Protein AF-A0A4Y9JN00-F1 (afdb_monomer_lite)

Secondary structure (DSSP, 8-state):
--HHHHTTB--HHHHHHHHHH-SEEEEETTS-EEEE-SSEEEEEEEEEETTEEEEEEEEEEHHHHHTTEEEEEETTEEEEEEESSGGG-EEEE-SSS-----

Structure (mmCIF, N/CA/C/O backbone):
data_AF-A0A4Y9JN00-F1
#
_entry.id   AF-A0A4Y9JN00-F1
#
loop_
_atom_site.group_PDB
_atom_site.id
_atom_site.type_symbol
_atom_site.label_atom_id
_atom_site.label_alt_id
_atom_site.label_comp_id
_atom_site.label_asym_id
_atom_site.label_entity_id
_atom_site.label_seq_id
_atom_site.pdbx_PDB_ins_code
_atom_site.Cartn_x
_atom_site.Cartn_y
_atom_site.Cartn_z
_atom_site.occupancy
_atom_site.B_iso_or_equiv
_atom_site.auth_seq_id
_atom_site.auth_comp_id
_atom_site.auth_asym_id
_atom_site.auth_atom_id
_atom_site.pdbx_PDB_model_num
ATOM 1 N N . MET A 1 1 ? -16.012 14.609 19.086 1.00 38.19 1 MET A N 1
ATOM 2 C CA . MET A 1 1 ? -15.273 14.141 17.885 1.00 38.19 1 MET A CA 1
ATOM 3 C C . MET A 1 1 ? -14.913 12.667 18.077 1.00 38.19 1 MET A C 1
ATOM 5 O O . MET A 1 1 ? -14.201 12.359 19.018 1.00 38.19 1 MET A O 1
ATOM 9 N N . ASN A 1 2 ? -15.463 11.765 17.250 1.00 46.00 2 ASN A N 1
ATOM 10 C CA . ASN A 1 2 ? -15.449 10.302 17.444 1.00 46.00 2 ASN A CA 1
ATOM 11 C C . ASN A 1 2 ? -14.045 9.677 17.527 1.00 46.00 2 ASN A C 1
ATOM 13 O O . ASN A 1 2 ? -13.386 9.482 16.503 1.00 46.00 2 ASN A O 1
ATOM 17 N N . GLN A 1 3 ? -13.665 9.248 18.730 1.00 50.09 3 GLN A N 1
ATOM 18 C CA . GLN A 1 3 ? -12.486 8.421 19.018 1.00 50.09 3 GLN A CA 1
ATOM 19 C C . GLN A 1 3 ? -12.474 7.120 18.184 1.00 50.09 3 GLN A C 1
ATOM 21 O O . GLN A 1 3 ? -11.432 6.732 17.664 1.00 50.09 3 GLN A O 1
ATOM 26 N N . MET A 1 4 ? -13.655 6.543 17.912 1.00 48.16 4 MET A N 1
ATOM 27 C CA . MET A 1 4 ? -13.835 5.330 17.095 1.00 48.16 4 MET A CA 1
ATOM 28 C C . MET A 1 4 ? -13.310 5.427 15.652 1.00 48.16 4 MET A C 1
ATOM 30 O O . MET A 1 4 ? -13.008 4.404 15.044 1.00 48.16 4 MET A O 1
ATOM 34 N N . LYS A 1 5 ? -13.198 6.630 15.063 1.00 51.31 5 LYS A N 1
ATOM 35 C CA . LYS A 1 5 ? -12.700 6.763 13.682 1.00 51.31 5 LYS A CA 1
ATOM 36 C C . LYS A 1 5 ? -11.175 6.655 13.601 1.00 51.31 5 LYS A C 1
ATOM 38 O O . LYS A 1 5 ? -10.684 6.143 12.601 1.00 51.31 5 LYS A O 1
ATOM 43 N N . ARG A 1 6 ? -10.415 7.104 14.608 1.00 59.47 6 ARG A N 1
ATOM 44 C CA . ARG A 1 6 ? -8.936 7.047 14.562 1.00 59.47 6 ARG A CA 1
ATOM 45 C C . ARG A 1 6 ? -8.400 5.621 14.659 1.00 59.47 6 ARG A C 1
ATOM 47 O O . ARG A 1 6 ? -7.407 5.316 14.015 1.00 59.47 6 ARG A O 1
ATOM 54 N N . ASP A 1 7 ? -9.101 4.748 15.376 1.00 72.56 7 ASP A N 1
ATOM 55 C CA . ASP A 1 7 ? -8.663 3.368 15.610 1.00 72.56 7 ASP A CA 1
ATOM 56 C C . ASP A 1 7 ? -8.511 2.548 14.314 1.00 72.56 7 ASP A C 1
ATOM 58 O O . ASP A 1 7 ? -7.660 1.674 14.195 1.00 72.56 7 ASP A O 1
ATOM 62 N N . ARG A 1 8 ? -9.268 2.885 13.265 1.00 90.12 8 ARG A N 1
ATOM 63 C CA . ARG A 1 8 ? -9.215 2.168 11.980 1.00 90.12 8 ARG A CA 1
ATOM 64 C C . ARG A 1 8 ? -8.337 2.826 10.923 1.00 90.12 8 ARG A C 1
ATOM 66 O O . ARG A 1 8 ? -8.336 2.364 9.788 1.00 90.12 8 ARG A O 1
ATOM 73 N N . GLU A 1 9 ? -7.636 3.911 11.231 1.00 95.06 9 GLU A N 1
ATOM 74 C CA . GLU A 1 9 ? -6.707 4.509 10.269 1.00 95.06 9 GLU A CA 1
ATOM 75 C C . GLU A 1 9 ? -5.508 3.586 10.046 1.00 95.06 9 GLU A C 1
ATOM 77 O O . GLU A 1 9 ? -4.928 3.089 11.007 1.00 95.06 9 GLU A O 1
ATOM 82 N N . VAL A 1 10 ? -5.163 3.325 8.785 1.00 96.69 10 VAL A N 1
ATOM 83 C CA . VAL A 1 10 ? -4.015 2.488 8.426 1.00 96.69 10 VAL A CA 1
ATOM 84 C C . VAL A 1 10 ? -2.728 3.195 8.835 1.00 96.69 10 VAL A C 1
ATOM 86 O O . VAL A 1 10 ? -2.545 4.380 8.610 1.00 96.69 10 VAL A O 1
ATOM 89 N N . THR A 1 11 ? -1.796 2.459 9.412 1.00 96.38 11 THR A N 1
ATOM 90 C CA . THR A 1 11 ? -0.478 2.948 9.806 1.00 96.38 11 THR A CA 1
ATOM 91 C C . THR A 1 11 ? 0.597 2.352 8.902 1.00 96.38 11 THR A C 1
ATOM 93 O O . THR A 1 11 ? 0.389 1.341 8.228 1.00 96.38 11 THR A O 1
ATOM 96 N N . LEU A 1 12 ? 1.802 2.925 8.929 1.00 97.25 12 LEU A N 1
ATOM 97 C CA . LEU A 1 12 ? 2.956 2.327 8.246 1.00 97.25 12 LEU A CA 1
ATOM 98 C C . LEU A 1 12 ? 3.302 0.932 8.796 1.00 97.25 12 LEU A C 1
ATOM 100 O O . LEU A 1 12 ? 3.811 0.089 8.059 1.00 97.25 12 LEU A O 1
ATOM 104 N N . ALA A 1 13 ? 3.022 0.674 10.078 1.00 96.25 13 ALA A N 1
ATOM 105 C CA . ALA A 1 13 ? 3.211 -0.640 10.685 1.00 96.25 13 ALA A CA 1
ATOM 106 C C . ALA A 1 13 ? 2.230 -1.677 10.114 1.00 96.25 13 ALA A C 1
ATOM 108 O O . ALA A 1 13 ? 2.632 -2.815 9.856 1.00 96.25 13 ALA A O 1
ATOM 109 N N . ASP A 1 14 ? 0.986 -1.277 9.835 1.00 96.81 14 ASP A N 1
ATOM 110 C CA . ASP A 1 14 ? 0.020 -2.152 9.166 1.00 96.81 14 ASP A CA 1
ATOM 111 C C . ASP A 1 14 ? 0.483 -2.483 7.744 1.00 96.81 14 ASP A C 1
ATOM 113 O O . ASP A 1 14 ? 0.458 -3.650 7.367 1.00 96.81 14 ASP A O 1
ATOM 117 N N . LEU A 1 15 ? 0.984 -1.498 6.979 1.00 97.56 15 LEU A N 1
ATOM 118 C CA . LEU A 1 15 ? 1.518 -1.741 5.628 1.00 97.56 15 LEU A CA 1
ATOM 119 C C . LEU A 1 15 ? 2.660 -2.765 5.641 1.00 97.56 15 LEU A C 1
ATOM 121 O O . LEU A 1 15 ? 2.652 -3.704 4.851 1.00 97.56 15 LEU A O 1
ATOM 125 N N . ARG A 1 16 ? 3.604 -2.636 6.583 1.00 97.31 16 ARG A N 1
ATOM 126 C CA . ARG A 1 16 ? 4.705 -3.600 6.763 1.00 97.31 16 ARG A CA 1
ATOM 127 C C . ARG A 1 16 ? 4.200 -4.985 7.158 1.00 97.31 16 ARG A C 1
ATOM 129 O O . ARG A 1 16 ? 4.719 -5.987 6.679 1.00 97.31 16 ARG A O 1
ATOM 136 N N . THR A 1 17 ? 3.195 -5.053 8.028 1.00 97.00 17 THR A N 1
ATOM 137 C CA . THR A 1 17 ? 2.593 -6.324 8.456 1.00 97.00 17 THR A CA 1
ATOM 138 C C . THR A 1 17 ? 1.890 -7.015 7.293 1.00 97.00 17 THR A C 1
ATOM 140 O O . THR A 1 17 ? 2.126 -8.194 7.055 1.00 97.00 17 THR A O 1
ATOM 143 N N . LEU A 1 18 ? 1.097 -6.271 6.526 1.00 96.75 18 LEU A N 1
ATOM 144 C CA . LEU A 1 18 ? 0.457 -6.739 5.300 1.00 96.75 18 LEU A CA 1
ATOM 145 C C . LEU A 1 18 ? 1.495 -7.210 4.269 1.00 96.75 18 LEU A C 1
ATOM 147 O O . LEU A 1 18 ? 1.364 -8.294 3.713 1.00 96.75 18 LEU A O 1
ATOM 151 N N . GLY A 1 19 ? 2.574 -6.452 4.068 1.00 96.69 19 GLY A N 1
ATOM 152 C CA . GLY A 1 19 ? 3.669 -6.851 3.182 1.00 96.69 19 GLY A CA 1
ATOM 153 C C . GLY A 1 19 ? 4.394 -8.127 3.622 1.00 96.69 19 GLY A C 1
ATOM 154 O O . GLY A 1 19 ? 4.856 -8.881 2.773 1.00 96.69 19 GLY A O 1
ATOM 155 N N . ARG A 1 20 ? 4.460 -8.416 4.929 1.00 96.81 20 ARG A N 1
ATOM 156 C CA . ARG A 1 20 ? 4.981 -9.695 5.453 1.00 96.81 20 ARG A CA 1
ATOM 157 C C . ARG A 1 20 ? 4.041 -10.874 5.224 1.00 96.81 20 ARG A C 1
ATOM 159 O O . ARG A 1 20 ? 4.527 -11.992 5.120 1.00 96.81 20 ARG A O 1
ATOM 166 N N . GLN A 1 21 ? 2.730 -10.643 5.171 1.00 94.31 21 GLN A N 1
ATOM 167 C CA . GLN A 1 21 ? 1.750 -11.701 4.900 1.00 94.31 21 GLN A CA 1
ATOM 168 C C . GLN A 1 21 ? 1.816 -12.187 3.446 1.00 94.31 21 GLN A C 1
ATOM 170 O O . GLN A 1 21 ? 1.481 -13.338 3.181 1.00 94.31 21 GLN A O 1
ATOM 175 N N . GLY A 1 22 ? 2.276 -11.335 2.521 1.00 93.69 22 GLY A N 1
ATOM 176 C CA . GLY A 1 22 ? 2.297 -11.641 1.092 1.00 93.69 22 GLY A CA 1
ATOM 177 C C . GLY A 1 22 ? 0.897 -11.625 0.467 1.00 93.69 22 GLY A C 1
ATOM 178 O O . GLY A 1 22 ? -0.116 -11.542 1.158 1.00 93.69 22 GLY A O 1
ATOM 179 N N . GLY A 1 23 ? 0.828 -11.634 -0.869 1.00 95.88 23 GLY A N 1
ATOM 180 C CA . GLY A 1 23 ? -0.455 -11.599 -1.593 1.00 95.88 23 GLY A CA 1
ATOM 181 C C . GLY A 1 23 ? -1.238 -10.285 -1.447 1.00 95.88 23 GLY A C 1
ATOM 182 O O . GLY A 1 23 ? -2.433 -10.228 -1.747 1.00 95.88 23 GLY A O 1
ATOM 183 N N . VAL A 1 24 ? -0.577 -9.217 -0.985 1.00 98.25 24 VAL A N 1
ATOM 184 C CA . VAL A 1 24 ? -1.181 -7.897 -0.793 1.00 98.25 24 VAL A CA 1
ATOM 185 C C . VAL A 1 24 ? -0.829 -6.971 -1.953 1.00 98.25 24 VAL A C 1
ATOM 187 O O . VAL A 1 24 ? 0.334 -6.828 -2.335 1.00 98.25 24 VAL A O 1
ATOM 190 N N . THR A 1 25 ? -1.846 -6.293 -2.479 1.00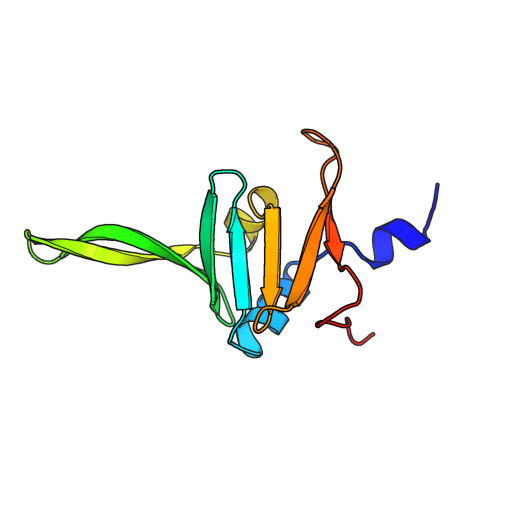 98.44 25 THR A N 1
ATOM 191 C CA . THR A 1 25 ? -1.694 -5.241 -3.486 1.00 98.44 25 THR A CA 1
ATOM 192 C C . THR A 1 25 ? -2.394 -3.964 -3.046 1.00 98.44 25 THR A C 1
ATOM 194 O O . THR A 1 25 ? -3.391 -3.998 -2.325 1.00 98.44 25 THR A O 1
ATOM 197 N N . ALA A 1 26 ? -1.898 -2.817 -3.496 1.00 98.44 26 ALA A N 1
ATOM 198 C CA . ALA A 1 26 ? -2.605 -1.553 -3.372 1.00 98.44 26 ALA A CA 1
ATOM 199 C C . ALA A 1 26 ? -2.860 -0.940 -4.739 1.00 98.44 26 ALA A C 1
ATOM 201 O O . ALA A 1 26 ? -2.035 -1.043 -5.640 1.00 98.44 26 ALA A O 1
ATOM 202 N N . ARG A 1 27 ? -3.987 -0.247 -4.872 1.00 98.31 27 ARG A N 1
ATOM 203 C CA . ARG A 1 27 ? -4.250 0.617 -6.019 1.00 98.31 27 ARG A CA 1
ATOM 204 C C . ARG A 1 27 ? -4.010 2.056 -5.610 1.00 98.31 27 ARG A C 1
ATOM 206 O O . ARG A 1 27 ? -4.547 2.496 -4.590 1.00 98.31 27 ARG A O 1
ATOM 213 N N . LEU A 1 28 ? -3.208 2.774 -6.383 1.00 97.62 28 LEU A N 1
ATOM 214 C CA . LEU A 1 28 ? -2.946 4.191 -6.180 1.00 97.62 28 LEU A CA 1
ATOM 215 C C . LEU A 1 28 ? -4.084 5.048 -6.750 1.00 97.62 28 LEU A C 1
ATOM 217 O O . LEU A 1 28 ? -4.927 4.580 -7.521 1.00 97.62 28 LEU A O 1
ATOM 221 N N . VAL A 1 29 ? -4.123 6.318 -6.350 1.00 95.31 29 VAL A N 1
ATOM 222 C CA . VAL A 1 29 ? -5.087 7.311 -6.851 1.00 95.31 29 VAL A CA 1
ATOM 223 C C . VAL A 1 29 ? -4.993 7.512 -8.364 1.00 95.31 29 VAL A C 1
ATOM 225 O O . VAL A 1 29 ? -6.023 7.712 -8.999 1.00 95.31 29 VAL A O 1
ATOM 228 N N . ASP A 1 30 ? -3.796 7.377 -8.934 1.00 95.00 30 ASP A N 1
ATOM 229 C CA . ASP A 1 30 ? -3.530 7.449 -10.378 1.00 95.00 30 ASP A CA 1
ATOM 230 C C . ASP A 1 30 ? -3.814 6.132 -11.126 1.00 95.00 30 ASP A C 1
ATOM 232 O O . ASP A 1 30 ? -3.645 6.044 -12.338 1.00 95.00 30 ASP A O 1
ATOM 236 N N . GLY A 1 31 ? -4.266 5.099 -10.412 1.00 96.00 31 GLY A N 1
ATOM 237 C CA . GLY A 1 31 ? -4.630 3.809 -10.981 1.00 96.00 31 GLY A CA 1
ATOM 238 C C . GLY A 1 31 ? -3.500 2.785 -11.053 1.00 96.00 31 GLY A C 1
ATOM 239 O O . GLY A 1 31 ? -3.811 1.625 -11.335 1.00 96.00 31 GLY A O 1
ATOM 240 N N . ARG A 1 32 ? -2.247 3.148 -10.744 1.00 97.12 32 ARG A N 1
ATOM 241 C CA . ARG A 1 32 ? -1.131 2.191 -10.678 1.00 97.12 32 ARG A CA 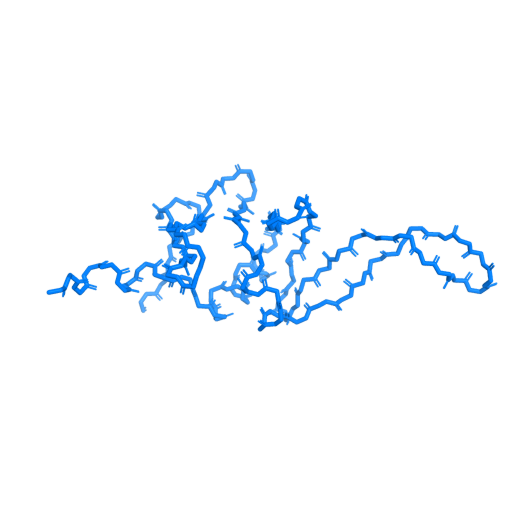1
ATOM 242 C C . ARG A 1 32 ? -1.348 1.165 -9.568 1.00 97.12 32 ARG A C 1
ATOM 244 O O . ARG A 1 32 ? -2.005 1.440 -8.561 1.00 97.12 32 ARG A O 1
ATOM 251 N N . THR A 1 33 ? -0.783 -0.024 -9.757 1.00 98.12 33 THR A N 1
ATOM 252 C CA . THR A 1 33 ? -0.839 -1.109 -8.771 1.00 98.12 33 THR A CA 1
ATOM 253 C C . THR A 1 33 ? 0.513 -1.259 -8.093 1.00 98.12 33 THR A C 1
ATOM 255 O O . THR A 1 33 ? 1.542 -1.298 -8.759 1.00 98.12 33 THR A O 1
ATOM 258 N N . VAL A 1 34 ? 0.487 -1.356 -6.768 1.00 98.44 34 VAL A N 1
ATOM 259 C CA . VAL A 1 34 ? 1.645 -1.626 -5.924 1.00 98.44 34 VAL A CA 1
ATOM 260 C C . VAL A 1 34 ? 1.550 -3.056 -5.412 1.00 98.44 34 VAL A C 1
ATOM 262 O O . VAL A 1 34 ? 0.525 -3.417 -4.831 1.00 98.44 34 VAL A O 1
ATOM 265 N N . LYS A 1 35 ? 2.611 -3.851 -5.550 1.00 98.38 35 LYS A N 1
ATOM 266 C CA . LYS A 1 35 ? 2.767 -5.121 -4.821 1.00 98.38 35 LYS A CA 1
ATOM 267 C C . LYS A 1 35 ? 3.464 -4.854 -3.494 1.00 98.38 35 LYS A C 1
ATOM 269 O O . LYS A 1 35 ? 4.439 -4.111 -3.459 1.00 98.38 35 LYS A O 1
ATOM 274 N N . PHE A 1 36 ? 2.953 -5.392 -2.393 1.00 98.25 36 PHE A N 1
ATOM 275 C CA . PHE A 1 36 ? 3.517 -5.137 -1.065 1.00 98.25 36 PHE A CA 1
ATOM 276 C C . PHE A 1 36 ? 4.566 -6.180 -0.676 1.00 98.25 36 PHE A C 1
ATOM 278 O O . PHE A 1 36 ? 4.362 -7.375 -0.866 1.00 98.25 36 PHE A O 1
ATOM 285 N N . TYR A 1 37 ? 5.634 -5.707 -0.037 1.00 98.00 37 TYR A N 1
ATOM 286 C CA . TYR A 1 37 ? 6.715 -6.490 0.559 1.00 98.00 37 TYR A CA 1
ATOM 287 C C . TYR A 1 37 ? 6.968 -6.014 1.998 1.00 98.00 37 TYR A C 1
ATOM 289 O O . TYR A 1 37 ? 6.556 -4.921 2.371 1.00 98.00 37 TYR A O 1
ATOM 297 N N . PRO A 1 38 ? 7.698 -6.756 2.847 1.00 96.81 38 PRO A N 1
ATOM 298 C CA . PRO A 1 38 ? 7.852 -6.404 4.264 1.00 96.81 38 PRO A CA 1
ATOM 299 C C . PRO A 1 38 ? 8.324 -4.972 4.575 1.00 96.81 38 PRO A C 1
ATOM 301 O O . PRO A 1 38 ? 8.037 -4.450 5.654 1.00 96.81 38 PRO A O 1
ATOM 304 N N . ARG A 1 39 ? 9.091 -4.344 3.673 1.00 96.38 39 ARG A N 1
ATOM 305 C CA . ARG A 1 39 ? 9.727 -3.032 3.897 1.00 96.38 39 ARG A CA 1
ATOM 306 C C . ARG A 1 39 ? 9.347 -1.964 2.869 1.00 96.38 39 ARG A C 1
ATOM 308 O O . ARG A 1 39 ? 9.608 -0.792 3.125 1.00 96.38 39 ARG A O 1
ATOM 315 N N . PHE A 1 40 ? 8.758 -2.355 1.745 1.00 97.88 40 PHE A N 1
ATOM 316 C CA . PHE A 1 40 ? 8.520 -1.498 0.587 1.00 97.88 40 PHE A CA 1
ATOM 317 C C . PHE A 1 40 ? 7.368 -2.043 -0.261 1.00 97.88 40 PHE A C 1
ATOM 319 O O . PHE A 1 40 ? 6.890 -3.153 -0.034 1.00 97.88 40 PHE A O 1
ATOM 326 N N . GLY A 1 41 ? 6.927 -1.275 -1.249 1.00 98.19 41 GLY A N 1
ATOM 327 C CA . GLY A 1 41 ? 6.112 -1.778 -2.347 1.00 98.19 41 GLY A CA 1
ATOM 328 C C . GLY A 1 41 ? 6.842 -1.660 -3.681 1.00 98.19 41 GLY A C 1
ATOM 329 O O . GLY A 1 41 ? 7.763 -0.854 -3.800 1.00 98.19 41 GLY A O 1
ATOM 330 N N . THR A 1 42 ? 6.439 -2.441 -4.679 1.00 98.38 42 THR A N 1
ATOM 331 C CA . THR A 1 42 ? 6.942 -2.301 -6.052 1.00 98.38 42 THR A CA 1
ATOM 332 C C . THR A 1 42 ? 5.840 -1.882 -7.008 1.00 98.38 42 THR A C 1
ATOM 334 O O . THR A 1 42 ? 4.678 -2.248 -6.825 1.00 98.38 42 THR A O 1
ATOM 337 N N . ILE A 1 43 ? 6.201 -1.097 -8.020 1.00 97.94 43 ILE A N 1
ATOM 338 C CA . ILE A 1 43 ? 5.330 -0.747 -9.145 1.00 97.94 43 ILE A CA 1
ATOM 339 C C . ILE A 1 43 ? 6.021 -1.218 -10.419 1.00 97.94 43 ILE A C 1
ATOM 341 O O . ILE A 1 43 ? 7.203 -0.932 -10.614 1.00 97.94 43 ILE A O 1
ATOM 345 N N . SER A 1 44 ? 5.279 -1.917 -11.277 1.00 96.25 44 SER A N 1
ATOM 346 C CA . SER A 1 44 ? 5.765 -2.292 -12.604 1.00 96.25 44 SER A CA 1
ATOM 347 C C . SER A 1 44 ? 5.705 -1.094 -13.547 1.00 96.25 44 SER A C 1
ATOM 349 O O . SER A 1 44 ? 4.664 -0.434 -13.649 1.00 96.25 44 SER A O 1
ATOM 351 N N . GLN A 1 45 ? 6.810 -0.787 -14.218 1.00 94.56 45 GLN A N 1
ATOM 352 C CA . GLN A 1 45 ? 6.888 0.293 -15.199 1.00 94.56 45 GLN A CA 1
ATOM 353 C C . GLN A 1 45 ? 7.944 0.001 -16.264 1.00 94.56 45 GLN A C 1
ATOM 355 O O . GLN A 1 45 ? 8.823 -0.831 -16.070 1.00 94.56 45 GLN A O 1
ATOM 360 N N . LYS A 1 46 ? 7.882 0.710 -17.395 1.00 94.56 46 LYS A N 1
ATOM 361 C CA . LYS A 1 46 ? 8.929 0.618 -18.416 1.00 94.56 46 LYS A CA 1
ATOM 362 C C . LYS A 1 46 ? 10.199 1.315 -17.924 1.00 94.56 46 LYS A C 1
ATOM 364 O O . LYS A 1 46 ? 10.138 2.467 -17.496 1.00 94.56 46 LYS A O 1
ATOM 369 N N . GLY A 1 47 ? 11.331 0.631 -18.004 1.00 91.81 47 GLY A N 1
ATOM 370 C CA . GLY A 1 47 ? 12.650 1.141 -17.639 1.00 91.81 47 GLY A CA 1
ATOM 371 C C . GLY A 1 47 ? 13.731 0.559 -18.541 1.00 91.81 47 GLY A C 1
ATOM 372 O O . GLY A 1 47 ? 13.473 -0.368 -19.298 1.00 91.81 47 GLY A O 1
ATOM 373 N N . TYR A 1 48 ? 14.937 1.118 -18.487 1.00 92.12 48 TYR A N 1
ATOM 374 C CA . TYR A 1 48 ? 16.058 0.612 -19.276 1.00 92.12 48 TYR A CA 1
ATOM 375 C C . TYR A 1 48 ? 16.930 -0.329 -18.444 1.00 92.12 48 TYR A C 1
ATOM 377 O O . TYR A 1 48 ? 17.420 0.066 -17.386 1.00 92.12 48 TYR A O 1
ATOM 385 N N . ILE A 1 49 ? 17.170 -1.539 -18.951 1.00 91.31 49 ILE A N 1
ATOM 386 C CA . ILE A 1 49 ? 18.162 -2.487 -18.434 1.00 91.31 49 ILE A CA 1
ATOM 387 C C . ILE A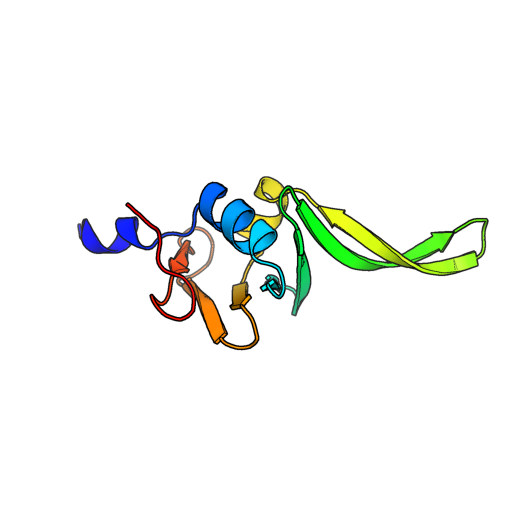 1 49 ? 19.186 -2.721 -19.540 1.00 91.31 49 ILE A C 1
ATOM 389 O O . ILE A 1 49 ? 18.833 -3.107 -20.648 1.00 91.31 49 ILE A O 1
ATOM 393 N N . ALA A 1 50 ? 20.458 -2.422 -19.259 1.00 91.81 50 ALA A N 1
ATOM 394 C CA . ALA A 1 50 ? 21.561 -2.571 -20.216 1.00 91.81 50 ALA A CA 1
ATOM 395 C C . ALA A 1 50 ? 21.304 -1.925 -21.602 1.00 91.81 50 ALA A C 1
ATOM 397 O O . ALA A 1 50 ? 21.780 -2.416 -22.620 1.00 91.81 50 ALA A O 1
ATOM 398 N N . GLY A 1 51 ? 20.552 -0.818 -21.645 1.00 93.44 51 GLY A N 1
ATOM 399 C CA . GLY A 1 51 ? 20.203 -0.112 -22.886 1.00 93.44 51 GLY A CA 1
ATOM 400 C C . GLY A 1 51 ? 18.919 -0.595 -23.574 1.00 93.44 51 GLY A C 1
ATOM 401 O O . GLY A 1 51 ? 18.466 0.055 -24.513 1.00 93.44 51 GLY A O 1
ATOM 402 N N . THR A 1 52 ? 18.281 -1.655 -23.077 1.00 95.00 52 THR A N 1
ATOM 403 C CA . THR A 1 52 ? 17.023 -2.196 -23.612 1.00 95.00 52 THR A CA 1
ATOM 404 C C . THR A 1 52 ? 15.834 -1.728 -22.780 1.00 95.00 52 THR A C 1
ATOM 406 O O . THR A 1 52 ? 15.893 -1.738 -21.551 1.00 95.00 52 THR A O 1
ATOM 409 N N . LEU A 1 53 ? 14.750 -1.302 -23.439 1.00 95.62 53 LEU A N 1
ATOM 410 C CA . LEU A 1 53 ? 13.504 -0.930 -22.767 1.00 95.62 53 LEU A CA 1
ATOM 411 C C . LEU A 1 53 ? 12.744 -2.192 -22.341 1.00 95.62 53 LEU A C 1
ATOM 413 O O . LEU A 1 53 ? 12.217 -2.916 -23.184 1.00 95.62 53 LEU A O 1
ATOM 417 N N . GLU A 1 54 ? 12.645 -2.414 -21.037 1.00 96.19 54 GLU A N 1
ATOM 418 C CA . GLU A 1 54 ? 12.034 -3.591 -20.424 1.00 96.19 54 GLU A CA 1
ATOM 419 C C . GLU A 1 54 ? 11.000 -3.193 -19.364 1.00 96.19 54 GLU A C 1
ATOM 421 O O . GLU A 1 54 ? 10.925 -2.043 -18.922 1.00 96.19 54 GLU A O 1
ATOM 426 N N . GLU A 1 55 ? 10.163 -4.148 -18.964 1.00 95.25 55 GLU A N 1
ATOM 427 C CA . GLU A 1 55 ? 9.288 -3.985 -17.808 1.00 95.25 55 GLU A CA 1
ATOM 428 C C . GLU A 1 55 ? 10.081 -4.280 -16.530 1.00 95.25 55 GLU A C 1
ATOM 430 O O . GLU A 1 55 ? 10.621 -5.370 -16.356 1.00 95.25 55 GLU A O 1
ATOM 435 N N . VAL A 1 56 ? 10.168 -3.291 -15.641 1.00 95.19 56 VAL A N 1
ATOM 436 C CA . VAL A 1 56 ? 10.954 -3.362 -14.407 1.00 95.19 56 VAL A CA 1
ATOM 437 C C . VAL A 1 56 ? 10.080 -3.090 -13.190 1.00 95.19 56 VAL A C 1
ATOM 439 O O . VAL A 1 56 ? 9.172 -2.255 -13.226 1.00 95.19 56 VAL A O 1
ATOM 442 N N . GLU A 1 57 ? 10.382 -3.756 -12.078 1.00 95.69 57 GLU A N 1
ATOM 443 C CA . GLU A 1 57 ? 9.761 -3.458 -10.789 1.00 95.69 57 GLU A CA 1
ATOM 444 C C . GLU A 1 57 ? 10.585 -2.419 -10.025 1.00 95.69 57 GLU A C 1
ATOM 446 O O . GLU A 1 57 ? 11.715 -2.674 -9.609 1.00 95.69 57 GLU A O 1
ATOM 451 N N . VAL A 1 58 ? 10.006 -1.237 -9.812 1.00 96.25 58 VAL A N 1
ATOM 452 C CA . VAL A 1 58 ? 10.660 -0.156 -9.065 1.00 96.25 58 VAL A CA 1
ATOM 453 C C . VAL A 1 58 ? 10.186 -0.152 -7.623 1.00 96.25 58 VAL A C 1
ATOM 455 O O . VAL A 1 58 ? 8.985 -0.167 -7.353 1.00 96.25 58 VAL A O 1
ATOM 458 N N . MET A 1 59 ? 11.144 -0.118 -6.698 1.00 97.25 59 MET A N 1
ATOM 459 C CA . MET A 1 59 ? 10.906 -0.086 -5.259 1.00 97.25 59 MET A CA 1
ATOM 460 C C . MET A 1 59 ? 10.519 1.317 -4.777 1.00 97.25 59 MET A C 1
ATOM 462 O O . MET A 1 59 ? 11.215 2.292 -5.047 1.00 97.25 59 MET A O 1
ATOM 466 N N . TYR A 1 60 ? 9.458 1.389 -3.976 1.00 97.50 60 TYR A N 1
ATOM 467 C CA . TYR A 1 60 ? 9.008 2.589 -3.276 1.00 97.50 60 TYR A CA 1
ATOM 468 C C . TYR A 1 60 ? 8.792 2.284 -1.796 1.00 97.50 60 TYR A C 1
ATOM 470 O O . TYR A 1 60 ? 8.183 1.280 -1.419 1.00 97.50 60 TYR A O 1
ATOM 478 N N . ASP A 1 61 ? 9.262 3.167 -0.930 1.00 97.06 61 ASP A N 1
ATOM 479 C CA . ASP A 1 61 ? 9.027 3.081 0.501 1.00 97.06 61 ASP A CA 1
ATOM 480 C C . ASP A 1 61 ? 7.579 3.449 0.860 1.00 97.06 61 ASP A C 1
ATOM 482 O O . ASP A 1 61 ? 6.897 4.247 0.210 1.00 97.06 61 ASP A O 1
ATOM 486 N N . TYR A 1 62 ? 7.090 2.851 1.944 1.00 98.00 62 TYR A N 1
ATOM 487 C CA . TYR A 1 62 ? 5.715 3.054 2.383 1.00 98.00 62 TYR A CA 1
ATOM 488 C C . TYR A 1 62 ? 5.344 4.495 2.759 1.00 98.00 62 TYR A C 1
ATOM 490 O O . TYR A 1 62 ? 4.228 4.884 2.415 1.00 98.00 62 TYR A O 1
ATOM 498 N N . PRO A 1 63 ? 6.200 5.298 3.424 1.00 97.19 63 PRO A N 1
ATOM 499 C CA . PRO A 1 63 ? 5.918 6.716 3.652 1.00 97.19 63 PRO A CA 1
ATOM 500 C C . PRO A 1 63 ? 5.568 7.475 2.366 1.00 97.19 63 PRO A C 1
ATOM 502 O O . PRO A 1 63 ? 4.551 8.171 2.335 1.00 97.19 63 PRO A O 1
ATOM 505 N N . ASN A 1 64 ? 6.342 7.276 1.296 1.00 95.56 64 ASN A N 1
ATOM 506 C CA . ASN A 1 64 ? 6.109 7.940 0.012 1.00 95.56 64 ASN A CA 1
ATOM 507 C C . ASN A 1 64 ? 4.865 7.417 -0.722 1.00 95.56 64 ASN A C 1
ATOM 509 O O . ASN A 1 64 ? 4.175 8.183 -1.395 1.00 95.56 64 ASN A O 1
ATOM 513 N N . LEU A 1 65 ? 4.523 6.136 -0.557 1.00 96.81 65 LEU A N 1
ATOM 514 C CA . LEU A 1 65 ? 3.307 5.559 -1.141 1.00 96.81 65 LEU A CA 1
ATOM 515 C C . LEU A 1 65 ? 2.026 5.918 -0.373 1.00 96.81 65 LEU A C 1
ATOM 517 O O . LEU A 1 65 ? 0.956 6.009 -0.976 1.00 96.81 65 LEU A O 1
ATOM 521 N N . TYR A 1 66 ? 2.098 6.096 0.951 1.00 96.88 66 TYR A N 1
ATOM 522 C CA . TYR A 1 66 ? 0.930 6.091 1.841 1.00 96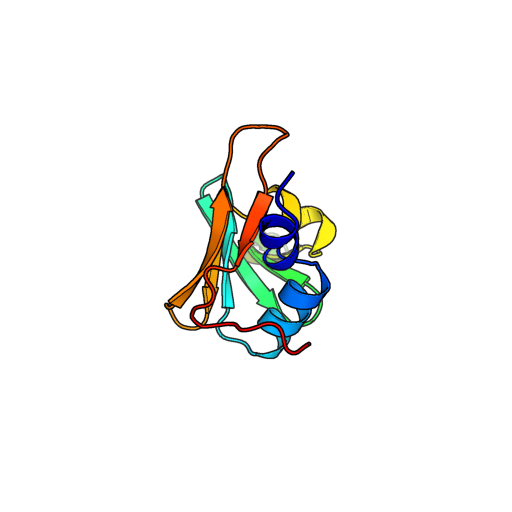.88 66 TYR A CA 1
ATOM 523 C C . TYR A 1 66 ? -0.165 7.082 1.424 1.00 96.88 66 TYR A C 1
ATOM 525 O O . TYR A 1 66 ? -1.353 6.738 1.389 1.00 96.88 66 TYR A O 1
ATOM 533 N N . SER A 1 67 ? 0.228 8.307 1.073 1.00 94.69 67 SER A N 1
ATOM 534 C CA . SER A 1 67 ? -0.693 9.376 0.666 1.00 94.69 67 SER A CA 1
ATOM 535 C C . SER A 1 67 ? -1.409 9.082 -0.657 1.00 94.69 67 SER A C 1
ATOM 537 O O . SER A 1 67 ? -2.527 9.553 -0.859 1.00 94.69 67 SER A O 1
ATOM 539 N N . GLN A 1 68 ? -0.809 8.260 -1.522 1.00 95.94 68 GLN A N 1
ATOM 540 C CA . GLN A 1 68 ? -1.327 7.918 -2.845 1.00 95.94 68 GLN A CA 1
ATOM 541 C C . GLN A 1 68 ? -2.160 6.633 -2.853 1.00 95.94 68 GLN A C 1
ATOM 543 O O . GLN A 1 68 ? -2.866 6.381 -3.826 1.00 95.94 68 GLN A O 1
ATOM 548 N N . ILE A 1 69 ? -2.120 5.816 -1.797 1.00 97.94 69 ILE A N 1
ATOM 549 C CA . ILE A 1 69 ? -2.908 4.579 -1.730 1.00 97.94 69 ILE A CA 1
ATOM 550 C C . ILE A 1 69 ? -4.403 4.909 -1.666 1.00 97.94 69 ILE A C 1
ATOM 552 O O . ILE A 1 69 ? -4.875 5.577 -0.741 1.00 97.94 69 ILE A O 1
ATOM 556 N N . ARG A 1 70 ? -5.162 4.382 -2.632 1.00 97.62 70 ARG A N 1
ATOM 557 C CA . ARG A 1 70 ? -6.624 4.473 -2.716 1.00 97.62 70 ARG A CA 1
ATOM 558 C C . ARG A 1 70 ? -7.307 3.262 -2.087 1.00 97.62 70 ARG A C 1
ATOM 560 O O . ARG A 1 70 ? -8.270 3.432 -1.342 1.00 97.62 70 ARG A O 1
ATOM 567 N N . THR A 1 71 ? -6.838 2.054 -2.381 1.00 98.44 71 THR A N 1
ATOM 568 C CA . THR A 1 71 ? -7.356 0.804 -1.798 1.00 98.44 71 THR A CA 1
ATOM 569 C C . THR A 1 71 ? -6.232 -0.185 -1.562 1.00 98.44 71 THR A C 1
ATOM 571 O O . THR A 1 71 ? -5.237 -0.155 -2.280 1.00 98.44 71 THR A O 1
ATOM 574 N N . ILE A 1 72 ? -6.423 -1.093 -0.608 1.00 98.56 72 ILE A N 1
ATOM 575 C CA . ILE A 1 72 ? -5.549 -2.248 -0.384 1.00 98.56 72 ILE A CA 1
ATOM 576 C C . ILE A 1 72 ? -6.398 -3.517 -0.466 1.00 98.56 72 ILE A C 1
ATOM 578 O O . ILE A 1 72 ? -7.471 -3.587 0.140 1.00 98.56 72 ILE A O 1
ATOM 582 N N . LEU A 1 73 ? -5.906 -4.506 -1.207 1.00 98.31 73 LEU A N 1
ATOM 583 C CA . LEU A 1 73 ? -6.460 -5.848 -1.327 1.00 98.31 73 LEU A CA 1
ATOM 584 C C . LEU A 1 73 ? -5.469 -6.854 -0.734 1.00 98.31 73 LEU A C 1
ATOM 586 O O . LEU A 1 73 ? -4.286 -6.793 -1.050 1.00 98.31 73 LEU A O 1
ATOM 590 N N . SER A 1 74 ? -5.948 -7.794 0.075 1.00 97.50 74 SER A N 1
ATOM 591 C CA . SER A 1 74 ? -5.179 -8.959 0.529 1.00 97.50 74 SER A CA 1
ATOM 592 C C . SER A 1 74 ? -5.849 -10.210 -0.014 1.00 97.50 74 SER A C 1
ATOM 594 O O . SER A 1 74 ? -7.010 -10.456 0.313 1.00 97.50 74 SER A O 1
ATOM 596 N N . ASN A 1 75 ? -5.170 -10.947 -0.899 1.00 95.50 75 ASN A N 1
ATOM 597 C CA . ASN A 1 75 ? -5.715 -12.138 -1.565 1.00 95.50 75 ASN A CA 1
ATOM 598 C C . ASN A 1 75 ? -7.128 -11.909 -2.150 1.00 95.50 75 ASN A C 1
ATOM 600 O O . ASN A 1 75 ? -8.036 -12.715 -1.975 1.00 95.50 75 ASN A O 1
ATOM 604 N N . GLY A 1 76 ? -7.337 -10.751 -2.789 1.00 94.25 76 GLY A N 1
ATOM 605 C CA . GLY A 1 76 ? -8.623 -10.352 -3.382 1.00 94.25 76 GLY A CA 1
ATOM 606 C C . GLY A 1 76 ? -9.635 -9.709 -2.420 1.00 94.25 76 GLY A C 1
ATOM 607 O O . GLY A 1 76 ? -10.639 -9.163 -2.875 1.00 94.25 76 GLY A O 1
ATOM 608 N N . VAL A 1 77 ? -9.379 -9.687 -1.109 1.00 97.44 77 VAL A N 1
ATOM 609 C CA . VAL A 1 77 ? -10.273 -9.079 -0.107 1.00 97.44 77 VAL A CA 1
ATOM 610 C C . VAL A 1 77 ? -9.916 -7.612 0.128 1.00 97.44 77 VAL A C 1
ATOM 612 O O . VAL A 1 77 ? -8.768 -7.294 0.424 1.00 97.44 77 VAL A O 1
ATOM 615 N N . LEU A 1 78 ? -10.898 -6.705 0.057 1.00 97.88 78 LEU A N 1
ATOM 616 C CA . LEU A 1 78 ? -10.711 -5.273 0.341 1.00 97.88 78 LEU A CA 1
ATOM 617 C C . LEU A 1 78 ? -10.460 -5.019 1.832 1.00 97.88 78 LEU A C 1
ATOM 619 O O . LEU A 1 78 ? -11.404 -4.953 2.624 1.00 97.88 78 LEU A O 1
ATOM 623 N N . VAL A 1 79 ? -9.189 -4.824 2.192 1.00 97.69 79 VAL A N 1
ATOM 624 C CA . VAL A 1 79 ? -8.753 -4.620 3.584 1.00 97.69 79 VAL A CA 1
ATOM 625 C C . VAL A 1 79 ? -8.746 -3.157 4.001 1.00 97.69 79 VAL A C 1
ATOM 627 O O . VAL A 1 79 ? -8.991 -2.850 5.166 1.00 97.69 79 VAL A O 1
ATOM 630 N N . ALA A 1 80 ? -8.498 -2.240 3.063 1.00 98.00 80 ALA A N 1
ATOM 631 C CA . ALA A 1 80 ? -8.505 -0.810 3.341 1.00 98.00 80 ALA A CA 1
ATOM 632 C C . ALA A 1 80 ? -8.966 0.020 2.143 1.00 98.00 80 ALA A C 1
ATOM 634 O O . ALA A 1 80 ? -8.732 -0.341 0.986 1.00 98.00 80 ALA A O 1
ATOM 635 N N . ARG A 1 81 ? -9.576 1.173 2.423 1.00 97.56 81 ARG A N 1
ATOM 636 C CA . ARG A 1 81 ? -10.002 2.154 1.421 1.00 97.56 81 ARG A CA 1
ATOM 637 C C . ARG A 1 81 ? -9.783 3.574 1.928 1.00 97.56 81 ARG A C 1
ATOM 639 O O . ARG A 1 81 ? -10.015 3.872 3.097 1.00 97.56 81 ARG A O 1
ATOM 646 N N . ARG A 1 82 ? -9.325 4.453 1.039 1.00 96.69 82 ARG A N 1
ATOM 647 C CA . ARG A 1 82 ? -9.208 5.885 1.302 1.00 96.69 82 ARG A CA 1
ATOM 648 C C . ARG A 1 82 ? -10.583 6.538 1.214 1.00 96.69 82 ARG A C 1
ATOM 650 O O . ARG A 1 82 ? -11.303 6.370 0.230 1.00 96.69 82 ARG A O 1
ATOM 657 N N . GLU A 1 83 ? -10.933 7.269 2.261 1.00 94.50 83 GLU A N 1
ATOM 658 C CA . GLU A 1 83 ? -12.208 7.961 2.431 1.00 94.50 83 GLU A CA 1
ATOM 659 C C . GLU A 1 83 ? -11.976 9.460 2.620 1.00 94.50 83 GLU A C 1
ATOM 661 O O . GLU A 1 83 ? -10.955 9.859 3.175 1.00 94.50 83 GLU A O 1
ATOM 666 N N . GLY A 1 84 ? -12.941 10.286 2.212 1.00 89.31 84 GLY A N 1
ATOM 667 C CA . GLY A 1 84 ? -12.857 11.747 2.286 1.00 89.31 84 GLY A CA 1
ATOM 668 C C . GLY A 1 84 ? -12.294 12.390 1.016 1.00 89.31 84 GLY A C 1
ATOM 669 O O . GLY A 1 84 ? -12.047 11.721 0.015 1.00 89.31 84 GLY A O 1
ATOM 670 N N . THR A 1 85 ? -12.115 13.711 1.054 1.00 82.50 85 THR A N 1
ATOM 671 C CA . THR A 1 85 ? -11.719 14.524 -0.104 1.00 82.50 85 THR A CA 1
ATOM 672 C C . THR A 1 85 ? -10.486 15.376 0.197 1.00 82.50 85 THR A C 1
ATOM 674 O O . THR A 1 85 ? -10.321 15.917 1.296 1.00 82.50 85 THR A O 1
ATOM 677 N N . GLY A 1 86 ? -9.594 15.480 -0.793 1.00 80.19 86 GLY A N 1
ATOM 678 C CA . GLY A 1 86 ? -8.369 16.277 -0.721 1.00 80.19 86 GLY A CA 1
ATOM 679 C C . GLY A 1 86 ? -7.534 15.994 0.533 1.00 80.19 86 GLY A C 1
ATOM 680 O O . GLY A 1 86 ? -7.281 14.841 0.896 1.00 80.19 86 GLY A O 1
ATOM 681 N N . LYS A 1 87 ? -7.143 17.070 1.226 1.00 80.75 87 LYS A N 1
ATOM 682 C CA . LYS A 1 87 ? -6.301 17.031 2.436 1.00 80.75 87 LYS A CA 1
ATOM 683 C C . LYS A 1 87 ? -6.961 16.357 3.646 1.00 80.75 87 LYS A C 1
ATOM 685 O O . LYS A 1 87 ? -6.267 16.032 4.599 1.00 80.75 87 LYS A O 1
ATOM 690 N N . LYS A 1 88 ? -8.282 16.146 3.628 1.00 86.62 88 LYS A N 1
ATOM 691 C CA . LYS A 1 88 ? -9.019 15.467 4.710 1.00 86.62 88 LYS A CA 1
ATOM 692 C C . LYS A 1 88 ? -9.185 13.966 4.456 1.00 86.62 88 LYS A C 1
ATOM 694 O O . LYS A 1 88 ? -9.915 13.307 5.195 1.00 86.62 88 LYS A O 1
ATOM 699 N N . SER A 1 89 ? -8.567 13.433 3.397 1.00 91.50 89 SER A N 1
ATOM 700 C CA . SER A 1 89 ? -8.680 12.015 3.072 1.00 91.50 89 SER A CA 1
ATOM 701 C C . SER A 1 89 ? -7.813 11.142 3.982 1.00 91.50 89 SER A C 1
ATOM 703 O O . SER A 1 89 ? -6.668 11.477 4.281 1.00 91.50 89 SER A O 1
ATOM 705 N N . VAL A 1 90 ? -8.353 9.997 4.396 1.00 94.38 90 VAL A N 1
ATOM 706 C CA . VAL A 1 90 ? -7.702 9.056 5.318 1.00 94.38 90 VAL A CA 1
ATOM 707 C C . VAL A 1 90 ? -7.853 7.637 4.787 1.00 94.38 90 VAL A C 1
ATOM 709 O O . VAL A 1 90 ? -8.935 7.263 4.336 1.00 94.38 90 VAL A O 1
ATOM 712 N N . LEU A 1 91 ? -6.785 6.839 4.839 1.00 96.88 91 LEU A N 1
ATOM 713 C CA . LEU A 1 91 ? -6.828 5.419 4.497 1.00 96.88 91 LEU A CA 1
ATOM 714 C C . LEU A 1 91 ? -7.336 4.624 5.703 1.00 96.88 91 LEU A C 1
ATOM 716 O O . LEU A 1 91 ? -6.704 4.634 6.756 1.00 96.88 91 LEU A O 1
ATOM 720 N N . ARG A 1 92 ? -8.485 3.956 5.570 1.00 96.25 92 ARG A N 1
ATOM 721 C CA . ARG A 1 92 ? -9.134 3.245 6.680 1.00 96.25 92 ARG A CA 1
ATOM 722 C C . ARG A 1 92 ? -9.248 1.755 6.424 1.00 96.25 92 ARG A C 1
ATOM 724 O O . ARG A 1 92 ? -9.585 1.340 5.318 1.00 96.25 92 ARG A O 1
ATOM 731 N N . LEU A 1 93 ? -9.018 0.974 7.473 1.00 96.62 93 LEU A N 1
ATOM 732 C CA . LEU A 1 93 ? -9.291 -0.453 7.523 1.00 96.62 93 LEU A CA 1
ATOM 733 C C . LEU A 1 93 ? -10.797 -0.712 7.446 1.00 96.62 93 LEU A C 1
ATOM 735 O O . LEU A 1 93 ? -11.592 -0.082 8.146 1.00 96.62 93 LEU A O 1
ATOM 739 N N . THR A 1 94 ? -11.180 -1.691 6.631 1.00 95.00 94 THR A N 1
ATOM 740 C CA . THR A 1 94 ? -12.570 -2.155 6.510 1.00 95.00 94 THR A CA 1
ATOM 741 C C . THR A 1 94 ? -12.956 -3.120 7.633 1.00 95.00 94 THR A C 1
ATOM 743 O O . THR A 1 94 ? -14.141 -3.319 7.891 1.00 95.00 94 THR A O 1
ATOM 746 N N . GLY A 1 95 ? -11.962 -3.725 8.297 1.00 91.00 95 GLY A N 1
ATOM 747 C CA . GLY A 1 95 ? -12.134 -4.809 9.271 1.00 91.00 95 GLY A CA 1
ATOM 748 C C . GLY A 1 95 ? -12.249 -6.205 8.644 1.00 91.00 95 GLY A C 1
ATOM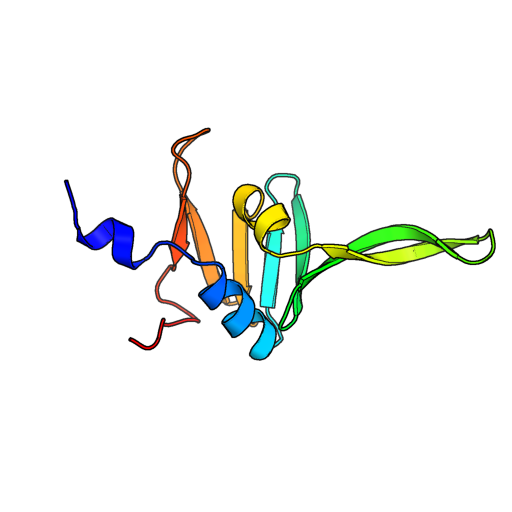 749 O O . GLY A 1 95 ? -12.421 -7.180 9.373 1.00 91.00 95 GLY A O 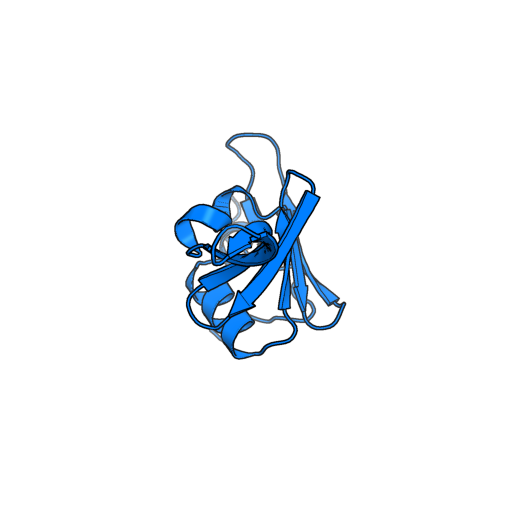1
ATOM 750 N N . LYS A 1 96 ? -12.155 -6.315 7.312 1.00 92.38 96 LYS A N 1
ATOM 751 C CA . LYS A 1 96 ? -12.170 -7.582 6.563 1.00 92.38 96 LYS A CA 1
ATOM 752 C C . LYS A 1 96 ? -10.775 -7.898 6.037 1.00 92.38 96 LYS A C 1
ATOM 754 O O . LYS A 1 96 ? -10.070 -6.989 5.619 1.00 92.38 96 LYS A O 1
ATOM 759 N N . GLY A 1 97 ? -10.377 -9.171 6.040 1.00 88.88 97 GLY A N 1
ATOM 760 C CA . GLY A 1 97 ? -9.095 -9.640 5.481 1.00 88.88 97 GLY A CA 1
ATOM 761 C C . GLY A 1 97 ? -7.830 -9.149 6.204 1.00 88.88 97 GLY A C 1
ATOM 762 O O . GLY A 1 97 ? -6.744 -9.650 5.939 1.00 88.88 97 GLY A O 1
ATOM 763 N N . TYR A 1 98 ? -7.962 -8.202 7.133 1.00 93.62 98 TYR A N 1
ATOM 764 C CA . TYR A 1 98 ? -6.920 -7.752 8.042 1.00 93.62 98 TYR A CA 1
ATOM 765 C C . TYR A 1 98 ? -7.564 -7.206 9.316 1.00 93.62 98 TYR A C 1
ATOM 767 O O . TYR A 1 98 ? -8.453 -6.352 9.262 1.00 93.62 98 TYR A O 1
ATOM 775 N N . GLN A 1 99 ? -7.092 -7.685 10.461 1.00 88.44 99 GLN A N 1
ATOM 776 C CA . GLN A 1 99 ? -7.416 -7.126 11.766 1.00 88.44 99 GLN A CA 1
ATOM 777 C C . GLN A 1 99 ? -6.109 -6.768 12.454 1.00 88.44 99 GLN A C 1
ATOM 779 O O . GLN A 1 99 ? -5.212 -7.607 12.568 1.00 88.44 99 GLN A O 1
ATOM 784 N N . ARG A 1 100 ? -5.998 -5.510 12.890 1.00 88.19 100 ARG A N 1
ATOM 785 C CA . ARG A 1 100 ? -4.861 -5.081 13.694 1.00 88.19 100 ARG A CA 1
ATOM 786 C C . ARG A 1 100 ? -4.918 -5.851 15.011 1.00 88.19 100 ARG A C 1
ATOM 788 O O . ARG A 1 100 ? -5.899 -5.734 15.741 1.00 88.19 100 ARG A O 1
ATOM 795 N N . LYS A 1 101 ? -3.890 -6.654 15.283 1.00 76.06 101 LYS A N 1
ATOM 796 C CA . LYS A 1 101 ? -3.690 -7.224 16.616 1.00 76.06 101 LYS A CA 1
ATOM 797 C C . LYS A 1 101 ? -3.322 -6.061 17.539 1.00 76.06 101 LYS A C 1
ATOM 799 O O . LYS A 1 101 ? -2.407 -5.312 17.196 1.00 76.06 101 LYS A O 1
ATOM 804 N N . GLN A 1 102 ? -4.116 -5.866 18.591 1.00 59.72 102 GLN A N 1
ATOM 805 C CA . GLN A 1 102 ? -3.833 -4.889 19.645 1.00 59.72 102 GLN A CA 1
ATOM 806 C C . GLN A 1 102 ? -2.556 -5.271 20.391 1.00 59.72 102 GLN A C 1
ATOM 808 O O . GLN A 1 102 ? -2.304 -6.493 20.513 1.00 59.72 102 GLN A O 1
#

Foldseek 3Di:
DDPVQVVFFDDLCNLLVLQPVFQKWFAFPVGWIWGGHNFWTWTWDFDDDPNDTDTDTDTDGCVVRVVGTAFMDRNNHTQWGWDDDDPPITIGGPCPPDDDDD

Sequence (102 aa):
MNQMKRDREVTLADLRTLGRQGGVTARLVDGRTVKFYPRFGTISQKGYIAGTLEEVEVMYDYPNLYSQIRTILSNGVLVARREGTGKKSVLRLTGKGYQRKQ

Radius of gyration: 14.75 Å; chains: 1; bounding box: 37×29×43 Å

pLDDT: mean 91.76, std 12.25, range [38.19, 98.56]